Protein AF-N6V9U8-F1 (afdb_monomer_lite)

Foldseek 3Di:
DDPPDDPVVVVVVVVVVVVVVVVVLLVLLLLLLLLVVLPPPPPPDPVDPPDPDDPDDPDPDDDDPPPPRDHDDPVSNVSSCCSLPPCLPPVVPDPLLSVLSNLQSNCVNPCVVRPHSVVVCVVVVHDSVVSVVSD

Secondary structure (DSSP, 8-state):
------HHHHHHHHHHHHHHHHHHHHHHHHHHHHHHHH-TTTT-BTTB---SS-S-PPP--S-----------HHHHHHHHIIIIIIHHHH---HHHHHHHHHHHHHHH-HHHH--HHHHHHHTT--HHHHHTT-

Structure (mmCIF, N/CA/C/O backbone):
data_AF-N6V9U8-F1
#
_entry.id   AF-N6V9U8-F1
#
loop_
_atom_site.group_PDB
_atom_site.id
_atom_site.type_symbol
_atom_site.label_atom_id
_atom_site.label_alt_id
_atom_site.label_comp_id
_atom_site.label_asym_id
_atom_site.label_entity_id
_atom_site.label_seq_id
_atom_site.pdbx_PDB_ins_code
_atom_site.Cartn_x
_atom_site.Cartn_y
_atom_site.Cartn_z
_atom_site.occupancy
_atom_site.B_iso_or_equiv
_atom_site.auth_seq_id
_atom_site.auth_comp_id
_atom_site.auth_asym_id
_atom_site.auth_atom_id
_atom_site.pdbx_PDB_model_num
ATOM 1 N N . MET A 1 1 ? -24.163 40.161 2.085 1.00 41.22 1 MET A N 1
ATOM 2 C CA . MET A 1 1 ? -24.914 39.156 2.865 1.00 41.22 1 MET A CA 1
ATOM 3 C C . MET A 1 1 ? -23.952 38.018 3.165 1.00 41.22 1 MET A C 1
ATOM 5 O O . MET A 1 1 ? -23.533 37.351 2.231 1.00 41.22 1 MET A O 1
ATOM 9 N N . HIS A 1 2 ? -23.504 37.883 4.415 1.00 50.06 2 HIS A N 1
ATOM 10 C CA . HIS A 1 2 ? -22.645 36.771 4.833 1.00 50.06 2 HIS A CA 1
ATOM 11 C C . HIS A 1 2 ? -23.517 35.517 4.948 1.00 50.06 2 HIS A C 1
ATOM 13 O O . HIS A 1 2 ? -24.410 35.475 5.790 1.00 50.06 2 HIS A O 1
ATOM 19 N N . LEU A 1 3 ? -23.293 34.529 4.080 1.00 56.00 3 LEU A N 1
ATOM 20 C CA . LEU A 1 3 ? -23.881 33.201 4.229 1.00 56.00 3 LEU A CA 1
ATOM 21 C C . LEU A 1 3 ? -23.180 32.521 5.408 1.00 56.00 3 LEU A C 1
ATOM 23 O O . LEU A 1 3 ? -22.024 32.121 5.309 1.00 56.00 3 LEU A O 1
ATOM 27 N N . SER A 1 4 ? -23.858 32.462 6.549 1.00 60.47 4 SER A N 1
ATOM 28 C CA . SER A 1 4 ? -23.449 31.640 7.683 1.00 60.47 4 SER A CA 1
ATOM 29 C C . SER A 1 4 ? -23.687 30.175 7.318 1.00 60.47 4 SER A C 1
ATOM 31 O O . SER A 1 4 ? -24.826 29.712 7.363 1.00 60.47 4 SER A O 1
ATOM 33 N N . ILE A 1 5 ? -22.626 29.481 6.903 1.00 59.53 5 ILE A N 1
ATOM 34 C CA . ILE A 1 5 ? -22.640 28.037 6.643 1.00 59.53 5 ILE A CA 1
ATOM 35 C C . ILE A 1 5 ? -22.960 27.319 7.958 1.00 59.53 5 ILE A C 1
ATOM 37 O O . ILE A 1 5 ? -22.404 27.650 9.010 1.00 59.53 5 ILE A O 1
ATOM 41 N N . SER A 1 6 ? -23.891 26.366 7.912 1.00 66.62 6 SER A N 1
ATOM 42 C CA . SER A 1 6 ? -24.248 25.569 9.082 1.00 66.62 6 SER A CA 1
ATOM 43 C C . SER A 1 6 ? -23.056 24.694 9.492 1.00 66.62 6 SER A C 1
ATOM 45 O O . SER A 1 6 ? -22.492 24.018 8.632 1.00 66.62 6 SER A O 1
ATOM 47 N N . PRO A 1 7 ? -22.700 24.603 10.787 1.00 63.94 7 PRO A N 1
ATOM 48 C CA . PRO A 1 7 ? -21.637 23.709 11.258 1.00 63.94 7 PRO A CA 1
ATOM 49 C C . PRO A 1 7 ? -21.827 22.247 10.820 1.00 63.94 7 PRO A C 1
ATOM 51 O O . PRO A 1 7 ? -20.861 21.509 10.670 1.00 63.94 7 PRO A O 1
ATOM 54 N N . PHE A 1 8 ? -23.075 21.820 10.593 1.00 67.25 8 PHE A N 1
ATOM 55 C CA . PHE A 1 8 ? -23.386 20.483 10.083 1.00 67.25 8 PHE A CA 1
ATOM 56 C C . PHE A 1 8 ? -23.051 20.309 8.595 1.00 67.25 8 PHE A C 1
ATOM 58 O O . PHE A 1 8 ? -22.602 19.233 8.204 1.00 67.25 8 PHE A O 1
ATOM 65 N N . GLU A 1 9 ? -23.251 21.344 7.775 1.00 71.31 9 GLU A N 1
ATOM 66 C CA . GLU A 1 9 ? -22.867 21.322 6.358 1.00 71.31 9 GLU A CA 1
ATOM 67 C C . GLU A 1 9 ? -21.342 21.298 6.222 1.00 71.31 9 GLU A C 1
ATOM 69 O O . GLU A 1 9 ? -20.816 20.481 5.468 1.00 71.31 9 GLU A O 1
ATOM 74 N N . ASP A 1 10 ? -20.639 22.088 7.036 1.00 70.88 10 ASP A N 1
ATOM 75 C CA . ASP A 1 10 ? -19.172 22.134 7.078 1.00 70.88 10 ASP A CA 1
ATOM 76 C C . ASP A 1 10 ? -18.562 20.775 7.483 1.00 70.88 10 ASP A C 1
ATOM 78 O O . ASP A 1 10 ? -17.689 20.238 6.801 1.00 70.88 10 ASP A O 1
ATOM 82 N N . LEU A 1 11 ? -19.116 20.118 8.514 1.00 74.62 11 LEU A N 1
ATOM 83 C CA . LEU A 1 11 ? -18.715 18.756 8.903 1.00 74.62 11 LEU A CA 1
ATOM 84 C C . LEU A 1 11 ? -18.985 17.719 7.801 1.00 74.62 11 LEU A C 1
ATOM 86 O O . LEU A 1 11 ? -18.206 16.777 7.636 1.00 74.62 11 LEU A O 1
ATOM 90 N N . SER A 1 12 ? -20.084 17.869 7.056 1.00 85.00 12 SER A N 1
ATOM 91 C CA . SER A 1 12 ? -20.417 16.961 5.954 1.00 85.00 12 SER A CA 1
ATOM 92 C C . SER A 1 12 ? -19.460 17.120 4.771 1.00 85.00 12 SER A C 1
ATOM 94 O O . SER A 1 12 ? -19.027 16.120 4.196 1.00 85.00 12 SER A O 1
ATOM 96 N N . GLN A 1 13 ? -19.065 18.359 4.465 1.00 86.88 13 GLN A N 1
ATOM 97 C CA . GLN A 1 13 ? -18.102 18.670 3.419 1.00 86.88 13 GLN A CA 1
ATOM 98 C C . GLN A 1 13 ? -16.707 18.168 3.800 1.00 86.88 13 GLN A C 1
ATOM 100 O O . GLN A 1 13 ? -16.082 17.446 3.026 1.00 86.88 13 GLN A O 1
ATOM 105 N N . GLN A 1 14 ? -16.259 18.446 5.024 1.00 87.62 14 GLN A N 1
ATOM 106 C CA . GLN A 1 14 ? -14.974 17.961 5.518 1.00 87.62 14 GLN A CA 1
ATOM 107 C C . GLN A 1 14 ? -14.904 16.425 5.518 1.00 87.62 14 GLN A C 1
ATOM 109 O O . GLN A 1 14 ? -13.882 15.842 5.156 1.00 87.62 14 GLN A O 1
ATOM 114 N N . ALA A 1 15 ? -15.990 15.743 5.897 1.00 88.31 15 ALA A N 1
ATOM 115 C CA . ALA A 1 15 ? -16.050 14.284 5.851 1.00 88.31 15 ALA A CA 1
ATOM 116 C C . ALA A 1 15 ? -15.951 13.739 4.416 1.00 88.31 15 ALA A C 1
ATOM 118 O O . ALA A 1 15 ? -15.277 12.728 4.202 1.00 88.31 15 ALA A O 1
ATOM 119 N N . ALA A 1 16 ? -16.586 14.405 3.445 1.00 88.69 16 ALA A N 1
ATOM 120 C CA . ALA A 1 16 ? -16.481 14.051 2.032 1.00 88.69 16 ALA A CA 1
ATOM 121 C C . ALA A 1 16 ? -15.046 14.240 1.512 1.00 88.69 16 ALA A C 1
ATOM 123 O O . ALA A 1 16 ? -14.475 13.311 0.943 1.00 88.69 16 ALA A O 1
ATOM 124 N N . GLU A 1 17 ? -14.418 15.379 1.812 1.00 92.19 17 GLU A N 1
ATOM 125 C CA . GLU A 1 17 ? -13.028 15.664 1.434 1.00 92.19 17 GLU A CA 1
ATOM 126 C C . GLU A 1 17 ? -12.049 14.635 2.023 1.00 92.19 17 GLU A C 1
ATOM 128 O O . GLU A 1 17 ? -11.152 14.147 1.332 1.00 92.19 17 GLU A O 1
ATOM 133 N N . ILE A 1 18 ? -12.241 14.239 3.287 1.00 90.56 18 ILE A N 1
ATOM 134 C CA . ILE A 1 18 ? -11.427 13.197 3.929 1.00 90.56 18 ILE A CA 1
ATOM 135 C C . ILE A 1 18 ? -11.643 11.835 3.262 1.00 90.56 18 ILE A C 1
ATOM 137 O O . ILE A 1 18 ? -10.680 11.081 3.098 1.00 90.56 18 ILE A O 1
ATOM 141 N N . ALA A 1 19 ? -12.879 11.492 2.890 1.00 89.25 19 ALA A N 1
ATOM 142 C CA . ALA A 1 19 ? -13.177 10.230 2.220 1.00 89.25 19 ALA A CA 1
ATOM 143 C C . ALA A 1 19 ? -12.494 10.153 0.844 1.00 89.25 19 ALA A C 1
ATOM 145 O O . ALA A 1 19 ? -11.839 9.149 0.545 1.00 89.25 19 ALA A O 1
ATOM 146 N N . ASP A 1 20 ? -12.566 11.230 0.062 1.00 92.38 20 ASP A N 1
ATOM 147 C CA . ASP A 1 20 ? -11.915 11.329 -1.245 1.00 92.38 20 ASP A CA 1
ATOM 148 C C . ASP A 1 20 ? -10.389 11.274 -1.112 1.00 92.38 20 ASP A C 1
ATOM 150 O O . ASP A 1 20 ? -9.718 10.485 -1.789 1.00 92.38 20 ASP A O 1
ATOM 154 N N . LEU A 1 21 ? -9.825 12.032 -0.167 1.00 93.00 21 LEU A N 1
ATOM 155 C CA . LEU A 1 21 ? -8.389 12.011 0.101 1.00 93.00 21 LEU A CA 1
ATOM 156 C C . LEU A 1 21 ? -7.922 10.626 0.568 1.00 93.00 21 LEU A C 1
ATOM 158 O O . LEU A 1 21 ? -6.860 10.160 0.155 1.00 93.00 21 LEU A O 1
ATOM 162 N N . SER A 1 22 ? -8.716 9.935 1.391 1.00 91.12 22 SER A N 1
ATOM 163 C CA . SER A 1 22 ? -8.401 8.586 1.869 1.00 91.12 22 SER A CA 1
ATOM 164 C C . SER A 1 22 ? -8.245 7.596 0.714 1.00 91.12 22 SER A C 1
ATOM 166 O O . SER A 1 22 ? -7.316 6.784 0.727 1.00 91.12 22 SER A O 1
ATOM 168 N N . LEU A 1 23 ? -9.099 7.687 -0.312 1.00 92.44 23 LEU A N 1
ATOM 169 C CA . LEU A 1 23 ? -8.992 6.856 -1.514 1.00 92.44 23 LEU A CA 1
ATOM 170 C C . LEU A 1 23 ? -7.694 7.134 -2.277 1.00 92.44 23 LEU A C 1
ATOM 172 O O . LEU A 1 23 ? -6.985 6.191 -2.636 1.00 92.44 23 LEU A O 1
ATOM 176 N N . VAL A 1 24 ? -7.345 8.410 -2.465 1.00 94.69 24 VAL A N 1
ATOM 177 C CA . VAL A 1 24 ? -6.109 8.812 -3.155 1.00 94.69 24 VAL A CA 1
ATOM 178 C C . VAL A 1 24 ? -4.876 8.322 -2.398 1.00 94.69 24 VAL A C 1
ATOM 180 O O . VAL A 1 24 ? -4.001 7.688 -2.988 1.00 94.69 24 VAL A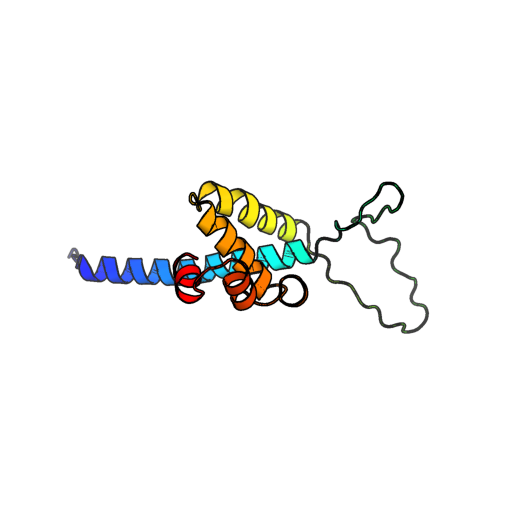 O 1
ATOM 183 N N . VAL A 1 25 ? -4.818 8.555 -1.086 1.00 94.62 25 VAL A N 1
ATOM 184 C CA . VAL A 1 25 ? -3.690 8.140 -0.238 1.00 94.62 25 VAL A CA 1
ATOM 185 C C . VAL A 1 25 ? -3.523 6.622 -0.268 1.00 94.62 25 VAL A C 1
ATOM 187 O O . VAL A 1 25 ? -2.420 6.126 -0.489 1.00 94.62 25 VAL A O 1
ATOM 190 N N . ARG A 1 26 ? -4.615 5.864 -0.123 1.00 94.75 26 ARG A N 1
ATOM 191 C CA . ARG A 1 26 ? -4.591 4.398 -0.232 1.00 94.75 26 ARG A CA 1
ATOM 192 C C . ARG A 1 26 ? -4.081 3.932 -1.596 1.00 94.75 26 ARG A C 1
ATOM 194 O O . ARG A 1 26 ? -3.265 3.014 -1.648 1.00 94.75 26 ARG A O 1
ATOM 201 N N . GLY A 1 27 ? -4.502 4.589 -2.678 1.00 96.31 27 GLY A N 1
ATOM 202 C CA . GLY A 1 27 ? -3.987 4.341 -4.025 1.00 96.31 27 GLY A CA 1
ATOM 203 C C . GLY A 1 27 ? -2.474 4.548 -4.124 1.00 96.31 27 GLY A C 1
ATOM 204 O O . GLY A 1 27 ? -1.777 3.694 -4.668 1.00 96.31 27 GLY A O 1
ATOM 205 N N . ARG A 1 28 ? -1.942 5.614 -3.512 1.00 96.56 28 ARG A N 1
ATOM 206 C CA . ARG A 1 28 ? -0.493 5.879 -3.473 1.00 96.56 28 ARG A CA 1
ATOM 207 C C . ARG A 1 28 ? 0.291 4.804 -2.731 1.00 96.56 28 ARG A C 1
ATOM 209 O O . ARG A 1 28 ? 1.365 4.428 -3.187 1.00 96.56 28 ARG A O 1
ATOM 216 N N . PHE A 1 29 ? -0.248 4.252 -1.645 1.00 97.06 29 PHE A N 1
ATOM 217 C CA . PHE A 1 29 ? 0.388 3.119 -0.965 1.00 97.06 29 PHE A CA 1
ATOM 218 C C . PHE A 1 29 ? 0.452 1.865 -1.842 1.00 97.06 29 PHE A C 1
ATOM 220 O O . PHE A 1 29 ? 1.451 1.147 -1.798 1.00 97.06 29 PHE A O 1
ATOM 227 N N . VAL A 1 30 ? -0.585 1.598 -2.641 1.00 96.81 30 VAL A N 1
ATOM 228 C CA . VAL A 1 30 ? -0.596 0.472 -3.589 1.00 96.81 30 VAL A CA 1
ATOM 229 C C . VAL A 1 30 ? 0.398 0.711 -4.731 1.00 96.81 30 VAL A C 1
ATOM 2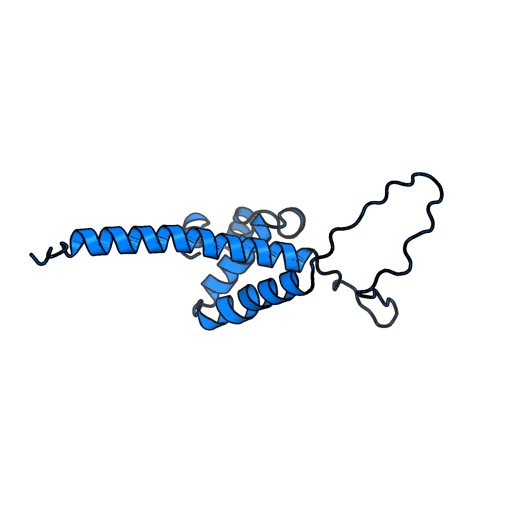31 O O . VAL A 1 30 ? 1.186 -0.181 -5.028 1.00 96.81 30 VAL A O 1
ATOM 234 N N . GLU A 1 31 ? 0.436 1.913 -5.315 1.00 96.06 31 GLU A N 1
ATOM 235 C CA . GLU A 1 31 ? 1.410 2.293 -6.356 1.00 96.06 31 GLU A CA 1
ATOM 236 C C . GLU A 1 31 ? 2.857 2.180 -5.850 1.00 96.06 31 GLU A C 1
ATOM 238 O O . GLU A 1 31 ? 3.730 1.638 -6.532 1.00 96.06 31 GLU A O 1
ATOM 243 N N . ALA A 1 32 ? 3.113 2.653 -4.629 1.00 95.75 32 ALA A N 1
ATOM 244 C CA . ALA A 1 32 ? 4.420 2.542 -4.003 1.00 95.75 32 ALA A CA 1
ATOM 245 C C . ALA A 1 32 ? 4.806 1.074 -3.777 1.00 95.75 32 ALA A C 1
ATOM 247 O O . ALA A 1 32 ? 5.923 0.670 -4.097 1.00 95.75 32 ALA A O 1
ATOM 248 N N . ALA A 1 33 ? 3.877 0.250 -3.283 1.00 94.81 33 ALA A N 1
ATOM 249 C CA . ALA A 1 33 ? 4.106 -1.180 -3.105 1.00 94.81 33 ALA A CA 1
ATOM 250 C C . ALA A 1 33 ? 4.412 -1.891 -4.435 1.00 94.81 33 ALA A C 1
ATOM 252 O O . ALA A 1 33 ? 5.354 -2.682 -4.490 1.00 94.81 33 ALA A O 1
ATOM 253 N N . ASP A 1 34 ? 3.671 -1.584 -5.503 1.00 93.19 34 ASP A N 1
ATOM 254 C CA . ASP A 1 34 ? 3.918 -2.123 -6.845 1.00 93.19 34 ASP A CA 1
ATOM 255 C C . ASP A 1 34 ? 5.306 -1.730 -7.367 1.00 93.19 34 ASP A C 1
ATOM 257 O O . ASP A 1 34 ? 6.087 -2.578 -7.808 1.00 93.19 34 ASP A O 1
ATOM 261 N N . THR A 1 35 ? 5.658 -0.452 -7.219 1.00 92.56 35 THR A N 1
ATOM 262 C CA . THR A 1 35 ? 6.968 0.078 -7.613 1.00 92.56 35 THR A CA 1
ATOM 263 C C . THR A 1 35 ? 8.099 -0.674 -6.914 1.00 92.56 35 THR A C 1
ATOM 265 O O . THR A 1 35 ? 9.044 -1.121 -7.567 1.00 92.56 35 THR A O 1
ATOM 268 N N . MET A 1 36 ? 7.988 -0.883 -5.598 1.00 89.44 36 MET A N 1
ATOM 269 C CA . MET A 1 36 ? 9.010 -1.589 -4.820 1.00 89.44 36 MET A CA 1
ATOM 270 C C . MET A 1 36 ? 9.134 -3.072 -5.185 1.00 89.44 36 MET A C 1
ATOM 272 O O . MET A 1 36 ? 10.220 -3.637 -5.070 1.00 89.44 36 MET A O 1
ATOM 276 N N . VAL A 1 37 ? 8.055 -3.720 -5.631 1.00 87.69 37 VAL A N 1
ATOM 277 C CA . VAL A 1 37 ? 8.096 -5.116 -6.103 1.00 87.69 37 VAL A CA 1
ATOM 278 C C . VAL A 1 37 ? 8.878 -5.239 -7.413 1.00 87.69 37 VAL A C 1
ATOM 280 O O . VAL A 1 37 ? 9.546 -6.252 -7.633 1.00 87.69 37 VAL A O 1
ATOM 283 N N . HIS A 1 38 ? 8.830 -4.207 -8.254 1.00 85.25 38 HIS A N 1
AT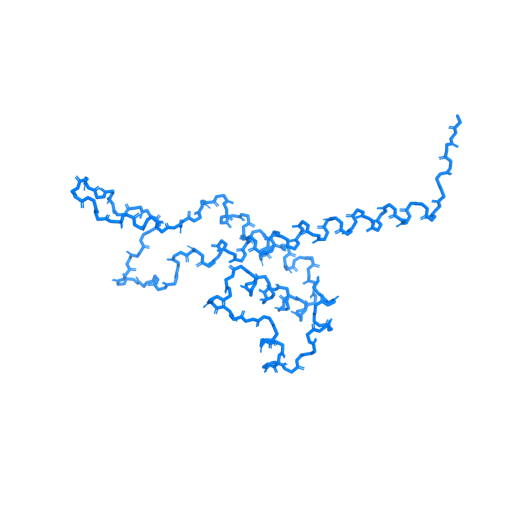OM 284 C CA . HIS A 1 38 ? 9.522 -4.154 -9.541 1.00 85.25 38 HIS A CA 1
ATOM 285 C C . HIS A 1 38 ? 10.959 -3.620 -9.462 1.00 85.25 38 HIS A C 1
ATOM 287 O O . HIS A 1 38 ? 11.684 -3.668 -10.459 1.00 85.25 38 HIS A O 1
ATOM 293 N N . LEU A 1 39 ? 11.407 -3.161 -8.290 1.00 80.19 39 LEU A N 1
ATOM 294 C CA . LEU A 1 39 ? 12.818 -2.872 -8.059 1.00 80.19 39 LEU A CA 1
ATOM 295 C C . LEU A 1 39 ? 13.641 -4.161 -8.128 1.00 80.19 39 LEU A C 1
ATOM 297 O O . LEU A 1 39 ? 13.491 -5.076 -7.316 1.00 80.19 39 LEU A O 1
ATOM 301 N N . ASP A 1 40 ? 14.577 -4.215 -9.074 1.00 64.56 40 ASP A N 1
ATOM 302 C CA . ASP A 1 40 ? 15.435 -5.379 -9.321 1.00 64.56 40 ASP A CA 1
ATOM 303 C C . ASP A 1 40 ? 16.603 -5.485 -8.316 1.00 64.56 40 ASP A C 1
ATOM 305 O O . ASP A 1 40 ? 17.733 -5.796 -8.678 1.00 64.56 40 ASP A O 1
ATOM 309 N N . VAL A 1 41 ? 16.343 -5.206 -7.033 1.00 61.50 41 VAL A N 1
ATOM 310 C CA . VAL A 1 41 ? 17.347 -5.227 -5.950 1.00 61.50 41 VAL A CA 1
ATOM 311 C C . VAL A 1 41 ? 17.451 -6.584 -5.248 1.00 61.50 41 VAL A C 1
ATOM 313 O O . VAL A 1 41 ? 18.413 -6.849 -4.524 1.00 61.50 41 VAL A O 1
ATOM 316 N N . ARG A 1 42 ? 16.487 -7.492 -5.460 1.00 49.59 42 ARG A N 1
ATOM 317 C CA . ARG A 1 42 ? 16.556 -8.851 -4.902 1.00 49.59 42 ARG A CA 1
ATOM 318 C C . ARG A 1 42 ? 17.684 -9.637 -5.573 1.00 49.59 42 ARG A C 1
ATOM 320 O O . ARG A 1 42 ? 17.564 -10.056 -6.722 1.00 49.59 42 ARG A O 1
ATOM 327 N N . GLY A 1 43 ? 18.754 -9.886 -4.819 1.00 47.62 43 GLY A N 1
ATOM 328 C CA . GLY A 1 43 ? 19.870 -10.725 -5.256 1.00 47.62 43 GLY A CA 1
ATOM 329 C C . GLY A 1 43 ? 21.027 -9.978 -5.916 1.00 47.62 43 GLY A C 1
ATOM 330 O O . GLY A 1 43 ? 21.840 -10.634 -6.563 1.00 47.62 43 GLY A O 1
ATOM 331 N N . VAL A 1 44 ? 21.134 -8.654 -5.734 1.00 52.12 44 VAL A N 1
ATOM 332 C CA . VAL A 1 44 ? 22.394 -7.939 -5.989 1.00 52.12 44 VAL A CA 1
ATOM 333 C C . VAL A 1 44 ? 23.423 -8.485 -5.003 1.00 52.12 44 VAL A C 1
ATOM 335 O O . VAL A 1 44 ? 23.365 -8.225 -3.802 1.00 52.12 44 VAL A O 1
ATOM 338 N N . ARG A 1 45 ? 24.321 -9.321 -5.510 1.00 50.41 45 ARG A N 1
ATOM 339 C CA . ARG A 1 45 ? 25.491 -9.805 -4.786 1.00 50.41 45 ARG A CA 1
ATOM 340 C C . ARG A 1 45 ? 26.732 -9.291 -5.517 1.00 50.41 45 ARG A C 1
ATOM 342 O O . ARG A 1 45 ? 26.636 -9.049 -6.719 1.00 50.41 45 ARG A O 1
ATOM 349 N N . PRO A 1 46 ? 27.888 -9.138 -4.853 1.00 56.12 46 PRO A N 1
ATOM 350 C CA . PRO A 1 46 ? 29.109 -8.691 -5.526 1.00 56.12 46 PRO A CA 1
ATOM 351 C C . PRO A 1 46 ? 29.478 -9.556 -6.746 1.00 56.12 46 PRO A C 1
ATOM 353 O O . PRO A 1 46 ? 30.015 -9.040 -7.717 1.00 56.12 46 PRO A O 1
ATOM 356 N N . ASP A 1 47 ? 29.130 -10.849 -6.721 1.00 58.88 47 ASP A N 1
ATOM 357 C CA . ASP A 1 47 ? 29.325 -11.824 -7.806 1.00 58.88 47 ASP A CA 1
ATOM 358 C C . ASP A 1 47 ? 28.246 -11.779 -8.906 1.00 58.88 47 ASP A C 1
ATOM 360 O O . ASP A 1 47 ? 28.413 -12.374 -9.968 1.00 58.88 47 ASP A O 1
ATOM 364 N N . ARG A 1 48 ? 27.134 -11.076 -8.669 1.00 52.25 48 ARG A N 1
ATOM 365 C CA . ARG A 1 48 ? 26.037 -10.866 -9.622 1.00 52.25 48 ARG A CA 1
ATOM 366 C C . ARG A 1 48 ? 25.717 -9.379 -9.688 1.00 52.25 48 ARG A C 1
ATOM 368 O O . ARG A 1 48 ? 24.723 -8.922 -9.117 1.00 52.25 48 ARG A O 1
ATOM 375 N N . MET A 1 49 ? 26.564 -8.624 -10.390 1.00 48.41 49 MET A N 1
ATOM 376 C CA . MET A 1 49 ? 26.262 -7.243 -10.767 1.00 48.41 49 MET A CA 1
ATOM 377 C C . MET A 1 49 ? 25.030 -7.236 -11.676 1.00 48.41 49 MET A C 1
ATOM 379 O O . MET A 1 49 ? 25.126 -7.361 -12.887 1.00 48.41 49 MET A O 1
ATOM 383 N N . ARG A 1 50 ? 23.844 -7.092 -11.084 1.00 53.00 50 ARG A N 1
ATOM 384 C CA . ARG A 1 50 ? 22.667 -6.618 -11.807 1.00 53.00 50 ARG A CA 1
ATOM 385 C C . ARG A 1 50 ? 22.737 -5.105 -11.801 1.00 53.00 50 ARG A C 1
ATOM 387 O O . ARG A 1 50 ? 22.528 -4.469 -10.770 1.00 53.00 50 ARG A O 1
ATOM 394 N N . THR A 1 51 ? 23.122 -4.540 -12.933 1.00 54.81 51 THR A N 1
ATOM 395 C CA . THR A 1 51 ? 23.198 -3.094 -13.088 1.00 54.81 51 THR A CA 1
ATOM 396 C C . THR A 1 51 ? 21.790 -2.508 -13.234 1.00 54.81 51 THR A C 1
ATOM 398 O O . THR A 1 51 ? 20.875 -3.116 -13.798 1.00 54.81 51 THR A O 1
ATOM 401 N N . LEU A 1 52 ? 21.604 -1.296 -12.703 1.00 53.03 52 LEU A N 1
ATOM 402 C CA . LEU A 1 52 ? 20.393 -0.498 -12.939 1.00 53.03 52 LEU A CA 1
ATOM 403 C C . LEU A 1 52 ? 20.283 -0.064 -14.414 1.00 53.03 52 LEU A C 1
ATOM 405 O O . LEU A 1 52 ? 19.199 0.282 -14.884 1.00 53.03 52 LEU A O 1
ATOM 409 N N . TRP A 1 53 ? 21.394 -0.132 -15.149 1.00 52.69 53 TRP A N 1
ATOM 410 C CA . TRP A 1 53 ? 21.508 0.211 -16.560 1.00 52.69 53 TRP A CA 1
ATOM 411 C C . TRP A 1 53 ? 21.183 -0.991 -17.462 1.00 52.69 53 TRP A C 1
ATOM 413 O O . TRP A 1 53 ? 21.291 -2.135 -17.022 1.00 52.69 53 TRP A O 1
ATOM 423 N N . PRO A 1 54 ? 20.720 -0.778 -18.704 1.00 50.88 54 PRO A N 1
ATOM 424 C CA . PRO A 1 54 ? 20.595 -1.861 -19.669 1.00 50.88 54 PRO A CA 1
ATOM 425 C C . PRO A 1 54 ? 21.994 -2.374 -20.025 1.00 50.88 54 PRO A C 1
ATOM 427 O O . PRO A 1 54 ? 22.833 -1.605 -20.492 1.00 50.88 54 PRO A O 1
ATOM 430 N N . GLU A 1 55 ? 22.243 -3.667 -19.843 1.00 54.03 55 GLU A N 1
ATOM 431 C CA . GLU A 1 55 ? 23.329 -4.335 -20.555 1.00 54.03 55 GLU A CA 1
ATOM 432 C C . GLU A 1 55 ? 22.880 -4.437 -22.008 1.00 54.03 55 GLU A C 1
ATOM 434 O O . GLU A 1 55 ? 22.106 -5.325 -22.321 1.00 54.03 55 GLU A O 1
ATOM 439 N N . VAL A 1 56 ? 23.278 -3.456 -22.825 1.00 50.19 56 VAL A N 1
ATOM 440 C CA . VAL A 1 56 ? 23.221 -3.442 -24.298 1.00 50.19 56 VAL A CA 1
ATOM 441 C C . VAL A 1 56 ? 21.871 -3.892 -24.886 1.00 50.19 56 VAL A C 1
ATOM 443 O O . VAL A 1 56 ? 21.525 -5.068 -24.876 1.00 50.19 56 VAL A O 1
ATOM 446 N N . LEU A 1 57 ? 21.109 -2.956 -25.470 1.00 49.56 57 LEU A N 1
ATOM 447 C CA . LEU A 1 57 ? 19.969 -3.311 -26.329 1.00 49.56 57 LEU A CA 1
ATOM 448 C C . LEU A 1 57 ? 20.424 -4.410 -27.309 1.00 49.56 57 LEU A C 1
ATOM 450 O O . LEU A 1 57 ? 21.378 -4.153 -28.045 1.00 49.56 57 LEU A O 1
ATOM 454 N N . PRO A 1 58 ? 19.818 -5.614 -27.306 1.00 46.44 58 PRO A N 1
ATOM 455 C CA . PRO A 1 58 ? 20.201 -6.638 -28.261 1.00 46.44 58 PRO A CA 1
ATOM 456 C C . PRO A 1 58 ? 19.999 -6.055 -29.656 1.00 46.44 58 PRO A C 1
ATOM 458 O O . PRO A 1 58 ? 18.932 -5.499 -29.939 1.00 46.44 58 PRO A O 1
ATOM 461 N N . GLU A 1 59 ? 21.018 -6.144 -30.511 1.00 47.22 59 GLU A N 1
ATOM 462 C CA . GLU A 1 59 ? 20.816 -5.904 -31.937 1.00 47.22 59 GLU A CA 1
ATOM 463 C C . GLU A 1 59 ? 19.638 -6.765 -32.421 1.00 47.22 59 GLU A C 1
ATOM 465 O O . GLU A 1 59 ? 19.436 -7.868 -31.898 1.00 47.22 59 GLU A O 1
ATOM 470 N N . PRO A 1 60 ? 18.822 -6.267 -33.367 1.00 46.53 60 PRO A N 1
ATOM 471 C CA . PRO A 1 60 ? 17.567 -6.896 -33.745 1.00 46.53 60 PRO A CA 1
ATOM 472 C C . PRO A 1 60 ? 17.856 -8.146 -34.579 1.00 46.53 60 PRO A C 1
ATOM 474 O O . PRO A 1 60 ? 17.761 -8.135 -35.801 1.00 46.53 60 PRO A O 1
ATOM 477 N N . MET A 1 61 ? 18.228 -9.230 -33.913 1.00 48.31 61 MET A N 1
ATOM 478 C CA . M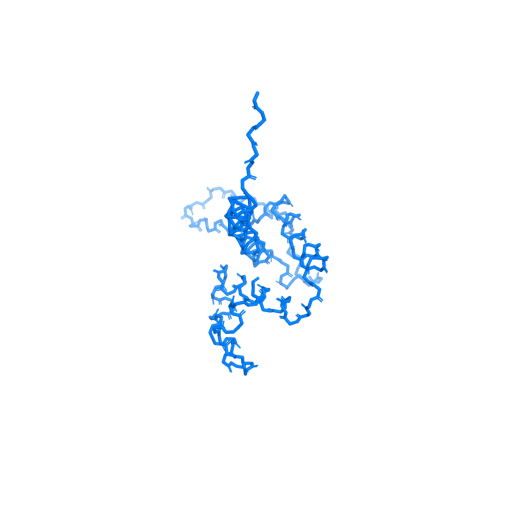ET A 1 61 ? 18.250 -10.558 -34.493 1.00 48.31 61 MET A CA 1
ATOM 479 C C . MET A 1 61 ? 16.986 -11.293 -34.067 1.00 48.31 61 MET A C 1
ATOM 481 O O . MET A 1 61 ? 16.781 -11.555 -32.885 1.00 48.31 61 MET A O 1
ATOM 485 N N . ASP A 1 62 ? 16.148 -11.552 -35.071 1.00 48.16 62 ASP A N 1
ATOM 486 C CA . ASP A 1 62 ? 15.004 -12.462 -35.095 1.00 48.16 62 ASP A CA 1
ATOM 487 C C . ASP A 1 62 ? 14.114 -12.463 -33.857 1.00 48.16 62 ASP A C 1
ATOM 489 O O . ASP A 1 62 ? 14.384 -13.205 -32.924 1.00 48.16 62 ASP A O 1
ATOM 493 N N . HIS A 1 63 ? 13.026 -11.676 -33.911 1.00 50.19 63 HIS A N 1
ATOM 494 C CA . HIS A 1 63 ? 11.698 -11.860 -33.284 1.00 50.19 63 HIS A CA 1
ATOM 495 C C . HIS A 1 63 ? 11.565 -12.754 -32.027 1.00 50.19 63 HIS A C 1
ATOM 497 O O . HIS A 1 63 ? 10.531 -13.386 -31.813 1.00 50.19 63 HIS A O 1
ATOM 503 N N . ALA A 1 64 ? 12.567 -12.796 -31.158 1.00 47.38 64 ALA A N 1
ATOM 504 C CA . ALA A 1 64 ? 12.511 -13.466 -29.882 1.00 47.38 64 ALA A CA 1
ATOM 505 C C . ALA A 1 64 ? 11.772 -12.508 -28.964 1.00 47.38 64 ALA A C 1
ATOM 507 O O . ALA A 1 64 ? 12.306 -11.445 -28.655 1.00 47.38 64 ALA A O 1
ATOM 508 N N . ASP A 1 65 ? 10.533 -12.863 -28.611 1.00 45.84 65 ASP A N 1
ATOM 509 C CA . ASP A 1 65 ? 9.658 -12.175 -27.660 1.00 45.84 65 ASP A CA 1
ATOM 510 C C . ASP A 1 65 ? 10.455 -11.331 -26.661 1.00 45.84 65 ASP A C 1
ATOM 512 O O . ASP A 1 65 ? 10.913 -11.823 -25.621 1.00 45.84 65 ASP A O 1
ATOM 516 N N . ILE A 1 66 ? 10.636 -10.046 -26.983 1.00 51.78 66 ILE A N 1
ATOM 517 C CA . ILE A 1 66 ? 11.313 -9.105 -26.103 1.00 51.78 66 ILE A CA 1
ATOM 518 C C . ILE A 1 66 ? 10.334 -8.882 -24.958 1.00 51.78 66 ILE A C 1
ATOM 520 O O . ILE A 1 66 ? 9.491 -7.986 -24.983 1.00 51.78 66 ILE A O 1
ATOM 524 N N . ARG A 1 67 ? 10.411 -9.740 -23.940 1.00 53.09 67 ARG A N 1
ATOM 525 C CA . ARG A 1 67 ? 9.737 -9.541 -22.663 1.00 53.09 67 ARG A CA 1
ATOM 526 C C . ARG A 1 67 ? 10.432 -8.372 -21.982 1.00 53.09 67 ARG A C 1
ATOM 528 O O . ARG A 1 67 ? 11.291 -8.569 -21.124 1.00 53.09 67 ARG A O 1
ATOM 535 N N . VAL A 1 68 ? 10.085 -7.153 -22.397 1.00 57.69 68 VAL A N 1
ATOM 536 C CA . VAL A 1 68 ? 10.503 -5.921 -21.730 1.00 57.69 68 VAL A CA 1
ATOM 537 C C . VAL A 1 68 ? 9.963 -6.005 -20.308 1.00 57.69 68 VAL A C 1
ATOM 539 O O . VAL A 1 68 ? 8.782 -5.783 -20.048 1.00 57.69 68 VAL A O 1
ATOM 542 N N . ARG A 1 69 ? 10.822 -6.416 -19.373 1.00 63.91 69 ARG A N 1
ATOM 543 C CA . ARG A 1 69 ? 10.490 -6.415 -17.953 1.00 63.91 69 ARG A CA 1
ATOM 544 C C . ARG A 1 69 ? 10.268 -4.959 -17.558 1.00 63.91 69 ARG A C 1
ATOM 546 O O . ARG A 1 69 ? 11.175 -4.145 -17.719 1.00 63.91 69 ARG A O 1
ATOM 553 N N . TYR A 1 70 ? 9.080 -4.646 -17.044 1.00 71.56 70 TYR A N 1
ATOM 554 C CA . TYR A 1 70 ? 8.787 -3.324 -16.499 1.00 71.56 70 TYR A CA 1
ATOM 555 C C . TYR A 1 70 ? 9.860 -2.937 -15.470 1.00 71.56 70 TYR A C 1
ATOM 557 O O . TYR A 1 70 ? 10.150 -3.703 -14.548 1.00 71.56 70 TYR A O 1
ATOM 565 N N . ARG A 1 71 ? 10.474 -1.764 -15.665 1.00 76.81 71 ARG A N 1
ATOM 566 C CA . ARG A 1 71 ? 11.412 -1.143 -14.726 1.00 76.81 71 ARG A CA 1
ATOM 567 C C . ARG A 1 71 ? 10.854 0.224 -14.324 1.00 76.81 71 ARG A C 1
ATOM 569 O O . ARG A 1 71 ? 10.609 1.042 -15.214 1.00 76.81 71 ARG A O 1
ATOM 576 N N . PRO A 1 72 ? 10.655 0.490 -13.023 1.00 84.06 72 PRO A N 1
ATOM 577 C CA . PRO A 1 72 ? 10.163 1.783 -12.577 1.00 84.06 72 PRO A CA 1
ATOM 578 C C . PRO A 1 72 ? 11.201 2.879 -12.847 1.00 84.06 72 PRO A C 1
ATOM 580 O O . PRO A 1 72 ? 12.407 2.662 -12.727 1.00 84.06 72 PRO A O 1
ATOM 583 N N . SER A 1 73 ? 10.728 4.071 -13.208 1.00 86.19 73 SER A N 1
ATOM 584 C CA . SER A 1 73 ? 11.594 5.239 -13.391 1.00 86.19 73 SER A CA 1
ATOM 585 C C . SER A 1 73 ? 12.125 5.749 -12.049 1.00 86.19 73 SER A C 1
ATOM 587 O O . SER A 1 73 ? 11.491 5.555 -11.013 1.00 86.19 73 SER A O 1
ATOM 589 N N . ALA A 1 74 ? 13.245 6.481 -12.057 1.00 85.56 74 ALA A N 1
ATOM 590 C CA . ALA A 1 74 ? 13.788 7.110 -10.845 1.00 85.56 74 ALA A CA 1
ATOM 591 C C . ALA A 1 74 ? 12.747 7.982 -10.114 1.00 85.56 74 ALA A C 1
ATOM 593 O O . ALA A 1 74 ? 12.676 7.975 -8.889 1.00 85.56 74 ALA A O 1
ATOM 594 N N . ALA A 1 75 ? 11.879 8.667 -10.866 1.00 89.31 75 ALA A N 1
ATOM 595 C CA . ALA A 1 75 ? 10.779 9.444 -10.305 1.00 89.31 75 ALA A CA 1
ATOM 596 C C . ALA A 1 75 ? 9.718 8.567 -9.616 1.00 89.31 75 ALA A C 1
ATOM 598 O O . ALA A 1 75 ? 9.187 8.960 -8.581 1.00 89.31 75 ALA A O 1
ATOM 599 N N . ALA A 1 76 ? 9.394 7.393 -10.167 1.00 89.69 76 ALA A N 1
ATOM 600 C CA . ALA A 1 76 ? 8.481 6.451 -9.518 1.00 89.69 76 ALA A CA 1
ATOM 601 C C . ALA A 1 76 ? 9.090 5.887 -8.227 1.00 89.69 76 ALA A C 1
ATOM 603 O O . ALA A 1 76 ? 8.410 5.836 -7.207 1.00 89.69 76 ALA A O 1
ATOM 604 N N . ILE A 1 77 ? 10.382 5.543 -8.258 1.00 89.94 77 ILE A N 1
ATOM 605 C CA . ILE A 1 77 ? 11.123 5.050 -7.090 1.00 89.94 77 ILE A CA 1
ATOM 606 C C . ILE A 1 77 ? 11.132 6.106 -5.983 1.00 89.94 77 ILE A C 1
ATOM 608 O O . ILE A 1 77 ? 10.732 5.808 -4.865 1.00 89.94 77 ILE A O 1
ATOM 612 N N . SER A 1 78 ? 11.493 7.349 -6.307 1.00 91.56 78 SER A N 1
ATOM 613 C CA . SER A 1 78 ? 11.516 8.450 -5.339 1.00 91.56 78 SER A CA 1
ATOM 614 C C . SER A 1 78 ? 10.149 8.683 -4.684 1.00 91.56 78 SER A C 1
ATOM 616 O O . SER A 1 78 ? 10.079 8.806 -3.465 1.00 91.56 78 SER A O 1
ATOM 618 N N . ARG A 1 79 ? 9.050 8.655 -5.454 1.00 94.06 79 ARG A N 1
ATOM 619 C CA . ARG A 1 79 ? 7.691 8.751 -4.887 1.00 94.06 79 ARG A CA 1
ATOM 620 C C . ARG A 1 79 ? 7.330 7.551 -4.013 1.00 94.06 79 ARG A C 1
ATOM 622 O O . ARG A 1 79 ? 6.669 7.710 -2.992 1.00 94.06 79 ARG A O 1
ATOM 629 N N . ALA A 1 80 ? 7.731 6.346 -4.412 1.00 94.50 80 ALA A N 1
ATOM 630 C CA . ALA A 1 80 ? 7.479 5.147 -3.623 1.00 94.50 80 ALA A CA 1
ATOM 631 C C . ALA A 1 80 ? 8.229 5.188 -2.283 1.00 94.50 80 ALA A C 1
ATOM 633 O O . ALA A 1 80 ? 7.665 4.814 -1.253 1.00 94.50 80 ALA A O 1
ATOM 634 N N . GLU A 1 81 ? 9.470 5.677 -2.287 1.00 92.81 81 GLU A N 1
ATOM 635 C CA . GLU A 1 81 ? 10.256 5.898 -1.074 1.00 92.81 81 GLU A CA 1
ATOM 636 C C . GLU A 1 81 ? 9.621 6.956 -0.173 1.00 92.81 81 GLU A C 1
ATOM 638 O O . GLU A 1 81 ? 9.447 6.685 1.012 1.00 92.81 81 GLU A O 1
ATOM 643 N N . GLU A 1 82 ? 9.182 8.091 -0.721 1.00 95.50 82 GLU A N 1
ATOM 644 C CA . GLU A 1 82 ? 8.470 9.128 0.039 1.00 95.50 82 GLU A CA 1
ATOM 645 C C . GLU A 1 82 ? 7.233 8.548 0.752 1.00 95.50 82 GLU A C 1
ATOM 647 O O . GLU A 1 82 ? 7.051 8.702 1.960 1.00 95.50 82 GLU A O 1
ATOM 652 N N . VAL A 1 83 ? 6.396 7.789 0.042 1.00 96.25 83 VAL A N 1
ATOM 653 C CA . VAL A 1 83 ? 5.178 7.206 0.628 1.00 96.25 83 VAL A CA 1
ATOM 654 C C . VAL A 1 83 ? 5.508 6.171 1.715 1.00 96.25 83 VAL A C 1
ATOM 656 O O . VAL A 1 83 ? 4.897 6.161 2.788 1.00 96.25 83 VAL A O 1
ATOM 659 N N . LEU A 1 84 ? 6.464 5.274 1.461 1.00 91.69 84 LEU A N 1
ATOM 660 C CA . LEU A 1 84 ? 6.742 4.144 2.356 1.00 91.69 84 LEU A CA 1
ATOM 661 C C . LEU A 1 84 ? 7.692 4.482 3.509 1.00 91.69 84 LEU A C 1
ATOM 663 O O . LEU A 1 84 ? 7.627 3.820 4.546 1.00 91.69 84 LEU A O 1
ATOM 667 N N . GLN A 1 85 ? 8.568 5.473 3.350 1.00 88.81 85 GLN A N 1
ATOM 668 C CA . GLN A 1 85 ? 9.503 5.904 4.390 1.00 88.81 85 GLN A CA 1
ATOM 669 C C . GLN A 1 85 ? 9.018 7.160 5.097 1.00 88.81 85 GLN A C 1
ATOM 671 O O . GLN A 1 85 ? 9.013 7.166 6.326 1.00 88.81 85 GLN A O 1
ATOM 676 N N . ASP A 1 86 ? 8.550 8.175 4.375 1.00 92.75 86 ASP A N 1
ATOM 677 C CA . ASP A 1 86 ? 8.166 9.438 5.003 1.00 92.75 86 ASP A CA 1
ATOM 678 C C . ASP A 1 86 ? 6.722 9.374 5.481 1.00 92.75 86 ASP A C 1
ATOM 680 O O . ASP A 1 86 ? 6.471 9.415 6.688 1.00 92.75 86 ASP A O 1
ATOM 684 N N . TRP A 1 87 ? 5.754 9.177 4.581 1.00 94.69 87 TRP A N 1
ATOM 685 C CA . TRP A 1 87 ? 4.342 9.253 4.967 1.00 94.69 87 TRP A CA 1
ATOM 686 C C . TRP A 1 87 ? 3.981 8.180 5.995 1.00 94.69 87 TRP A C 1
ATOM 688 O O . TRP A 1 87 ? 3.344 8.468 7.013 1.00 94.69 87 TRP A O 1
ATOM 698 N N . LEU A 1 88 ? 4.427 6.942 5.761 1.00 92.81 88 LEU A N 1
ATOM 699 C CA . LEU A 1 88 ? 4.172 5.824 6.663 1.00 92.81 88 LEU A CA 1
ATOM 700 C C . LEU A 1 88 ? 4.761 6.057 8.062 1.00 92.81 88 LEU A C 1
ATOM 702 O O . LEU A 1 88 ? 4.121 5.708 9.050 1.00 92.81 88 LEU A O 1
ATOM 706 N N . ARG A 1 89 ? 5.965 6.630 8.182 1.00 91.00 89 ARG A N 1
ATOM 707 C CA . ARG A 1 89 ? 6.604 6.834 9.495 1.00 91.00 89 ARG A CA 1
ATOM 708 C C . ARG A 1 89 ? 6.105 8.090 10.198 1.00 91.00 89 ARG A C 1
ATOM 710 O O . ARG A 1 89 ? 5.902 8.056 11.410 1.00 91.00 89 ARG A O 1
ATOM 717 N N . ILE A 1 90 ? 5.898 9.174 9.455 1.00 93.75 90 ILE A N 1
ATOM 718 C CA . ILE A 1 90 ? 5.535 10.486 10.001 1.00 93.75 90 ILE A CA 1
ATOM 719 C C . ILE A 1 90 ? 4.049 10.526 10.371 1.00 93.75 90 ILE A C 1
ATOM 721 O O . ILE A 1 90 ? 3.692 10.988 11.459 1.00 93.75 90 ILE A O 1
ATOM 725 N N . HIS A 1 91 ? 3.172 10.022 9.497 1.00 93.06 91 HIS A N 1
ATOM 726 C CA . HIS A 1 91 ? 1.723 10.157 9.671 1.00 93.06 91 HIS A CA 1
ATOM 727 C C . HIS A 1 91 ? 1.070 8.941 10.340 1.00 93.06 91 HIS A C 1
ATOM 729 O O . HIS A 1 91 ? 0.048 9.095 11.012 1.00 93.06 91 HIS A O 1
ATOM 735 N N . VAL A 1 92 ? 1.659 7.743 10.241 1.00 92.38 92 VAL A N 1
ATOM 736 C CA . VAL A 1 92 ? 1.121 6.529 10.882 1.00 92.38 92 VAL A CA 1
ATOM 737 C C . VAL A 1 92 ? 1.941 6.185 12.125 1.00 92.38 92 VAL A C 1
ATOM 739 O O . VAL A 1 92 ? 2.901 5.418 12.090 1.00 92.38 92 VAL A O 1
ATOM 742 N N . ARG A 1 93 ? 1.551 6.769 13.263 1.00 91.12 93 ARG A N 1
ATOM 743 C CA . ARG A 1 93 ? 2.274 6.623 14.543 1.00 91.12 93 ARG A CA 1
ATOM 744 C C . ARG A 1 93 ? 2.198 5.217 15.136 1.00 91.12 93 ARG A C 1
ATOM 746 O O . ARG A 1 93 ? 3.176 4.749 15.714 1.00 91.12 93 ARG A O 1
ATOM 753 N N . ASP A 1 94 ? 1.055 4.560 14.979 1.00 94.12 94 ASP A N 1
ATOM 754 C CA . ASP A 1 94 ? 0.816 3.221 15.511 1.00 94.12 94 ASP A CA 1
ATOM 755 C C . ASP A 1 94 ? 1.516 2.157 14.657 1.00 94.12 94 ASP A C 1
ATOM 757 O O . ASP A 1 94 ? 1.309 2.074 13.444 1.00 94.12 94 ASP A O 1
ATOM 761 N N . GLU A 1 95 ? 2.361 1.349 15.295 1.00 93.12 95 GLU A N 1
ATOM 762 C CA . GLU A 1 95 ? 3.152 0.323 14.615 1.00 93.12 95 GLU A CA 1
ATOM 763 C C . GLU A 1 95 ? 2.275 -0.740 13.962 1.00 93.12 95 GLU A C 1
ATOM 765 O O . GLU A 1 95 ? 2.512 -1.136 12.821 1.00 93.12 95 GLU A O 1
ATOM 770 N N . GLU A 1 96 ? 1.215 -1.144 14.652 1.00 93.94 96 GLU A N 1
ATOM 771 C CA . GLU A 1 96 ? 0.290 -2.144 14.149 1.00 93.94 96 GLU A CA 1
ATOM 772 C C . GLU A 1 96 ? -0.425 -1.642 12.886 1.00 93.94 96 GLU A C 1
ATOM 774 O O . GLU A 1 96 ? -0.490 -2.351 11.881 1.00 93.94 96 GLU A O 1
ATOM 779 N N . ARG A 1 97 ? -0.872 -0.382 12.862 1.00 94.81 97 ARG A N 1
ATOM 780 C CA . ARG A 1 97 ? -1.415 0.254 11.652 1.00 94.81 97 ARG A CA 1
ATOM 781 C C . ARG A 1 97 ? -0.397 0.315 10.518 1.00 94.81 97 ARG A C 1
ATOM 783 O O . ARG A 1 97 ? -0.781 0.059 9.377 1.00 94.81 97 ARG A O 1
ATOM 790 N N . ARG A 1 98 ? 0.886 0.584 10.799 1.00 94.94 98 ARG A N 1
ATOM 791 C CA . ARG A 1 98 ? 1.942 0.540 9.768 1.00 94.94 98 ARG A CA 1
ATOM 792 C C . ARG A 1 98 ? 2.074 -0.851 9.157 1.00 94.94 98 ARG A C 1
ATOM 794 O O . ARG A 1 98 ? 2.153 -0.964 7.933 1.00 94.94 98 ARG A O 1
ATOM 801 N N . ILE A 1 99 ? 2.058 -1.900 9.982 1.00 94.94 99 ILE A N 1
ATOM 802 C CA . ILE A 1 99 ? 2.113 -3.297 9.525 1.00 94.94 99 ILE A CA 1
ATOM 803 C C . ILE A 1 99 ? 0.898 -3.618 8.650 1.00 94.94 99 ILE A C 1
ATOM 805 O O . ILE A 1 99 ? 1.053 -4.158 7.553 1.00 94.94 99 ILE A O 1
ATOM 809 N N . LEU A 1 100 ? -0.305 -3.265 9.111 1.00 96.38 100 LEU A N 1
ATOM 810 C CA . LEU A 1 100 ? -1.546 -3.528 8.386 1.00 96.38 100 LEU A CA 1
ATOM 811 C C . LEU A 1 100 ? -1.580 -2.814 7.034 1.00 96.38 100 LEU A C 1
ATOM 813 O O . LEU A 1 100 ? -1.838 -3.468 6.026 1.00 96.38 100 LEU A O 1
ATOM 817 N N . LEU A 1 101 ? -1.276 -1.514 7.003 1.00 95.75 101 LEU A N 1
ATOM 818 C CA . LEU A 1 101 ? -1.276 -0.707 5.783 1.00 95.75 101 LEU A CA 1
ATOM 819 C C . LEU A 1 101 ? -0.235 -1.207 4.776 1.00 95.75 101 LEU A C 1
ATOM 821 O O . LEU A 1 101 ? -0.568 -1.418 3.612 1.00 95.75 101 LEU A O 1
ATOM 825 N N . SER A 1 102 ? 0.990 -1.482 5.238 1.00 94.31 102 SER A 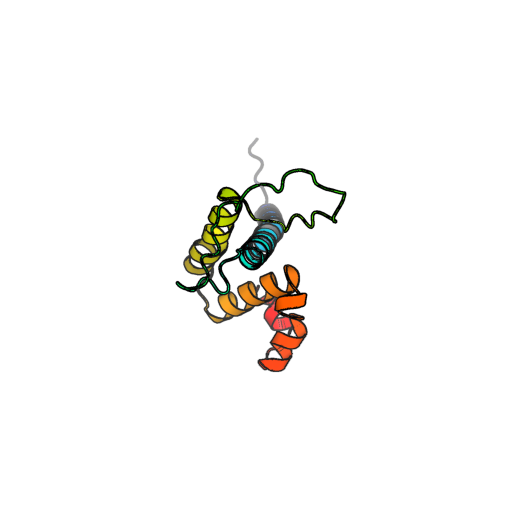N 1
ATOM 826 C CA . SER A 1 102 ? 2.062 -2.014 4.385 1.00 94.31 102 SER A CA 1
ATOM 827 C C . SER A 1 102 ? 1.714 -3.387 3.824 1.00 94.31 102 SER A C 1
ATOM 829 O O . SER A 1 102 ? 2.009 -3.700 2.673 1.00 94.31 102 SER A O 1
ATOM 831 N N . ARG A 1 103 ? 1.092 -4.254 4.631 1.00 96.06 103 ARG A N 1
ATOM 832 C CA . ARG A 1 103 ? 0.736 -5.589 4.155 1.00 96.06 103 ARG A CA 1
ATOM 833 C C . ARG A 1 103 ? -0.449 -5.552 3.204 1.00 96.06 103 ARG A C 1
ATOM 835 O O . ARG A 1 103 ? -0.442 -6.268 2.208 1.00 96.06 103 ARG A O 1
ATOM 842 N N . TRP A 1 104 ? -1.446 -4.730 3.509 1.00 97.19 104 TRP A N 1
ATOM 843 C CA . TRP A 1 104 ? -2.608 -4.520 2.658 1.00 97.19 104 TRP A CA 1
ATOM 844 C C . TRP A 1 104 ? -2.208 -3.990 1.281 1.00 97.19 104 TRP A C 1
ATOM 846 O O . TRP A 1 104 ? -2.641 -4.557 0.279 1.00 97.19 104 TRP A O 1
ATOM 856 N N . 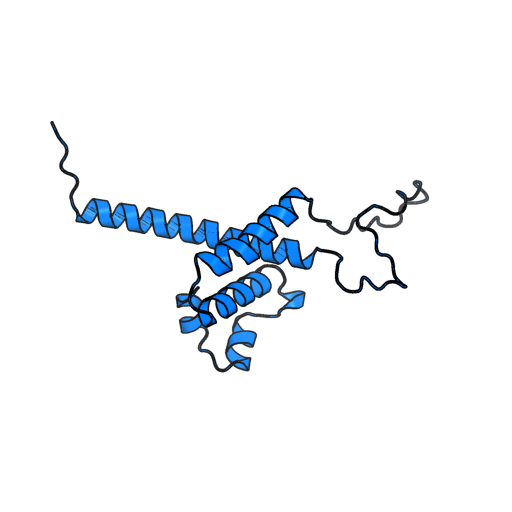SER A 1 105 ? -1.323 -2.990 1.223 1.00 96.88 105 SER A N 1
ATOM 857 C CA . SER A 1 105 ? -0.884 -2.406 -0.046 1.00 96.88 105 SER A CA 1
ATOM 858 C C . SER A 1 105 ? -0.167 -3.422 -0.935 1.00 96.88 105 SER A C 1
ATOM 860 O O . SER A 1 105 ? -0.508 -3.549 -2.108 1.00 96.88 105 SER A O 1
ATOM 862 N N . VAL A 1 106 ? 0.746 -4.227 -0.378 1.00 95.31 106 VAL A N 1
ATOM 863 C CA . VAL A 1 106 ? 1.454 -5.272 -1.142 1.00 95.31 106 VAL A CA 1
ATOM 864 C C . VAL A 1 106 ? 0.515 -6.409 -1.558 1.00 95.31 106 VAL A C 1
ATOM 866 O O . VAL A 1 106 ? 0.659 -6.942 -2.654 1.00 95.31 106 VAL A O 1
ATOM 869 N N . CYS A 1 107 ? -0.463 -6.786 -0.728 1.00 96.38 107 CYS A N 1
ATOM 870 C CA . CYS A 1 107 ? -1.463 -7.792 -1.104 1.00 96.38 107 CYS A CA 1
ATOM 871 C C . CYS A 1 107 ? -2.329 -7.354 -2.296 1.00 96.38 107 CYS A C 1
ATOM 873 O O . CYS A 1 107 ? -2.772 -8.213 -3.054 1.00 96.38 107 CYS A O 1
ATOM 875 N N . LEU A 1 108 ? -2.569 -6.049 -2.463 1.00 96.00 108 LEU A N 1
ATOM 876 C CA . LEU A 1 108 ? -3.281 -5.509 -3.622 1.00 96.00 108 LEU A CA 1
ATOM 877 C C . LEU A 1 108 ? -2.374 -5.332 -4.840 1.00 96.00 108 LEU A C 1
ATOM 879 O O . LEU A 1 108 ? -2.768 -5.708 -5.938 1.00 96.00 108 LEU A O 1
ATOM 883 N N . ALA A 1 109 ? -1.171 -4.793 -4.644 1.00 95.19 109 ALA A N 1
ATOM 884 C CA . ALA A 1 109 ? -0.220 -4.541 -5.723 1.00 95.19 109 ALA A CA 1
ATOM 885 C C . ALA A 1 109 ? 0.321 -5.839 -6.340 1.00 95.19 109 ALA A C 1
ATOM 887 O O . ALA A 1 109 ? 0.366 -6.005 -7.553 1.00 95.19 109 ALA A O 1
ATOM 888 N N . ALA A 1 110 ? 0.717 -6.787 -5.490 1.00 92.19 110 ALA A N 1
ATOM 889 C CA . ALA A 1 110 ? 1.422 -7.993 -5.896 1.00 92.19 110 ALA A CA 1
ATOM 890 C C . ALA A 1 110 ? 0.905 -9.225 -5.132 1.00 92.19 110 ALA A C 1
ATOM 892 O O . ALA A 1 110 ? 1.627 -9.815 -4.314 1.00 92.19 110 ALA A O 1
ATOM 893 N N . PRO A 1 111 ? -0.335 -9.675 -5.405 1.00 93.56 111 PRO A N 1
ATOM 894 C CA . PRO A 1 111 ? -0.908 -10.856 -4.758 1.00 93.56 111 PRO A CA 1
ATOM 895 C C . PRO A 1 111 ? -0.085 -12.127 -5.016 1.00 93.56 111 PRO A C 1
ATOM 897 O O . PRO A 1 111 ? -0.031 -13.005 -4.160 1.00 93.56 111 PRO A O 1
ATOM 900 N N . TYR A 1 112 ? 0.632 -12.210 -6.140 1.00 88.44 112 TYR A N 1
ATOM 901 C CA . TYR A 1 112 ? 1.554 -13.313 -6.440 1.00 88.44 112 TYR A CA 1
ATOM 902 C C . TYR A 1 112 ? 2.807 -13.331 -5.541 1.00 88.44 112 TYR A C 1
ATOM 904 O O . TYR A 1 112 ? 3.469 -14.360 -5.440 1.00 88.44 112 TYR A O 1
ATOM 912 N N . VAL A 1 113 ? 3.135 -12.218 -4.871 1.00 88.25 113 VAL A N 1
ATOM 913 C CA . VAL A 1 113 ? 4.250 -12.118 -3.910 1.00 88.25 113 VAL A CA 1
ATOM 914 C C . VAL A 1 113 ? 3.758 -12.272 -2.473 1.00 88.25 113 VAL A C 1
ATOM 916 O O . VAL A 1 113 ? 4.377 -12.977 -1.675 1.00 88.25 113 VAL A O 1
ATOM 919 N N . ALA A 1 114 ? 2.671 -11.587 -2.110 1.00 90.75 114 ALA A N 1
ATOM 920 C CA . ALA A 1 114 ? 2.204 -11.508 -0.725 1.00 90.75 114 ALA A CA 1
ATOM 921 C C . ALA A 1 114 ? 1.009 -12.418 -0.393 1.00 90.75 114 ALA A C 1
ATOM 923 O O . ALA A 1 114 ? 0.695 -12.592 0.790 1.00 90.75 114 ALA A O 1
ATOM 924 N N . GLY A 1 115 ? 0.353 -13.016 -1.384 1.00 93.88 115 GLY A N 1
ATOM 925 C CA . GLY A 1 115 ? -0.926 -13.699 -1.194 1.00 93.88 115 GLY A CA 1
ATOM 926 C C . GLY A 1 115 ? -2.039 -12.724 -0.801 1.00 93.88 115 GLY A C 1
ATOM 927 O O . GLY A 1 115 ? -1.918 -11.509 -0.978 1.00 93.88 115 GLY A O 1
ATOM 928 N N . SER A 1 116 ? -3.127 -13.246 -0.233 1.00 96.06 116 SER A N 1
ATOM 929 C CA . SER A 1 116 ? -4.267 -12.414 0.153 1.00 96.06 116 SER A CA 1
ATOM 930 C C . SER A 1 116 ? -4.091 -11.765 1.532 1.00 96.06 116 SER A C 1
ATOM 932 O O . SER A 1 116 ? -3.494 -12.330 2.456 1.00 96.06 116 SER A O 1
ATOM 934 N N . PHE A 1 117 ? -4.681 -10.578 1.706 1.00 96.62 117 PHE A N 1
ATOM 935 C CA . PHE A 1 117 ? -4.719 -9.912 3.012 1.00 96.62 117 PHE A CA 1
ATOM 936 C C . PHE A 1 117 ? -5.514 -10.730 4.041 1.00 96.62 117 PHE A C 1
ATOM 938 O O . PHE A 1 117 ? -5.161 -10.772 5.217 1.00 96.62 117 PHE A O 1
ATOM 945 N N . ARG A 1 118 ? -6.542 -11.460 3.586 1.00 96.56 118 ARG A N 1
ATOM 946 C CA . ARG A 1 118 ? -7.311 -12.395 4.417 1.00 96.56 118 ARG A CA 1
ATOM 947 C C . ARG A 1 118 ? -6.408 -13.468 5.025 1.00 96.56 118 ARG A C 1
ATOM 949 O O . ARG A 1 118 ? -6.479 -13.683 6.232 1.00 96.56 118 ARG A O 1
ATOM 956 N N . ASP A 1 119 ? -5.556 -14.097 4.219 1.00 96.50 119 ASP A N 1
ATOM 957 C CA . ASP A 1 119 ? -4.665 -15.167 4.687 1.00 96.50 119 ASP A CA 1
ATOM 958 C C . ASP A 1 119 ? -3.590 -14.624 5.624 1.00 96.50 119 ASP A C 1
ATOM 960 O O . ASP A 1 119 ? -3.188 -15.284 6.580 1.00 96.50 119 ASP A O 1
ATOM 964 N N . PHE A 1 120 ? -3.120 -13.398 5.385 1.00 96.69 120 PHE A N 1
ATOM 965 C CA . PHE A 1 120 ? -2.264 -12.703 6.339 1.00 96.69 120 PHE A CA 1
ATOM 966 C C . PHE A 1 120 ? -2.967 -12.485 7.687 1.00 96.69 120 PHE A C 1
ATOM 968 O O . PHE A 1 120 ? -2.400 -12.825 8.726 1.00 96.69 120 PHE A O 1
ATOM 975 N N . CYS A 1 121 ? -4.199 -11.971 7.689 1.00 97.25 121 CYS A N 1
ATOM 976 C CA . CYS A 1 121 ? -4.961 -11.783 8.920 1.00 97.25 121 CYS A CA 1
ATOM 977 C C . CYS A 1 121 ? -5.175 -13.113 9.657 1.00 97.25 121 CYS A C 1
ATOM 979 O O . CYS A 1 121 ? -4.901 -13.189 10.851 1.00 97.25 121 CYS A O 1
ATOM 981 N N . ALA A 1 122 ? -5.575 -14.169 8.942 1.00 96.94 122 ALA A N 1
ATOM 982 C CA . ALA A 1 122 ? -5.789 -15.495 9.518 1.00 96.94 122 ALA A CA 1
ATOM 983 C C . ALA A 1 122 ? -4.511 -16.063 10.157 1.00 96.94 122 ALA A C 1
ATOM 985 O O . ALA A 1 122 ? -4.531 -16.468 11.317 1.00 96.94 122 ALA A O 1
ATOM 986 N N . ARG A 1 123 ? -3.378 -16.019 9.441 1.00 96.69 123 ARG A N 1
ATOM 987 C CA . ARG A 1 123 ? -2.084 -16.516 9.945 1.00 96.69 123 ARG A CA 1
ATOM 988 C C . ARG A 1 123 ? -1.572 -15.763 11.165 1.00 96.69 123 ARG A C 1
ATOM 990 O O . ARG A 1 123 ? -0.810 -16.317 11.944 1.00 96.69 123 ARG A O 1
ATOM 997 N N . THR A 1 124 ? -1.952 -14.501 11.306 1.00 95.50 124 THR A N 1
ATOM 998 C CA . THR A 1 124 ? -1.434 -13.630 12.361 1.00 95.50 124 THR A CA 1
ATOM 999 C C . THR A 1 124 ? -2.450 -13.364 13.474 1.00 95.50 124 THR A C 1
ATOM 1001 O O . THR A 1 124 ? -2.243 -12.460 14.281 1.00 95.50 124 THR A O 1
ATOM 1004 N N . GLY A 1 125 ? -3.550 -14.128 13.521 1.00 95.06 125 GLY A N 1
ATOM 1005 C CA . GLY A 1 125 ? -4.563 -14.044 14.578 1.00 95.06 125 GLY A CA 1
ATOM 1006 C C . GLY A 1 125 ? -5.420 -12.773 14.548 1.00 95.06 125 GLY A C 1
ATOM 1007 O O . GLY A 1 125 ? -6.000 -12.393 15.562 1.00 95.06 125 GLY A O 1
ATOM 1008 N N . ARG A 1 126 ? -5.499 -12.084 13.404 1.00 95.00 126 ARG A N 1
ATOM 1009 C CA . ARG A 1 126 ? -6.234 -10.821 13.248 1.00 95.00 126 ARG A CA 1
ATOM 1010 C C . ARG A 1 126 ? -7.597 -11.050 12.606 1.00 95.00 126 ARG A C 1
ATOM 1012 O O . ARG A 1 126 ? -7.735 -11.774 11.622 1.00 95.00 126 ARG A O 1
ATOM 1019 N N . VAL A 1 127 ? -8.611 -10.335 13.089 1.00 95.88 127 VAL A N 1
ATOM 1020 C CA . VAL A 1 127 ? -9.919 -10.277 12.422 1.00 95.88 127 VAL A CA 1
ATOM 1021 C C . VAL A 1 127 ? -9.834 -9.321 11.232 1.00 95.88 127 VAL A C 1
ATOM 1023 O O . VAL A 1 127 ? -9.637 -8.120 11.418 1.00 95.88 127 VAL A O 1
ATOM 1026 N N . ARG A 1 128 ? -10.047 -9.833 10.010 1.00 94.75 128 ARG A N 1
ATOM 1027 C CA . ARG A 1 128 ? -9.931 -9.060 8.754 1.00 94.75 128 ARG A CA 1
ATOM 1028 C C . ARG A 1 128 ? -10.696 -7.737 8.785 1.00 94.75 128 ARG A C 1
ATOM 1030 O O . ARG A 1 128 ? -10.121 -6.698 8.500 1.00 94.75 128 ARG A O 1
ATOM 1037 N N . ARG A 1 129 ? -11.976 -7.765 9.172 1.00 95.38 129 ARG A N 1
ATOM 1038 C CA . ARG A 1 129 ? -12.837 -6.569 9.195 1.00 95.38 129 ARG A CA 1
ATOM 1039 C C . ARG A 1 129 ? -12.308 -5.492 10.146 1.00 95.38 129 ARG A C 1
ATOM 1041 O O . ARG A 1 129 ? -12.425 -4.306 9.863 1.00 95.38 129 ARG A O 1
ATOM 1048 N N . THR A 1 130 ? -11.734 -5.904 11.273 1.00 95.25 130 THR A N 1
ATOM 1049 C CA . THR A 1 130 ? -11.124 -4.988 12.244 1.00 95.25 130 THR A CA 1
ATOM 1050 C C . THR A 1 130 ? -9.819 -4.415 11.705 1.00 95.25 130 THR A C 1
ATOM 1052 O O . THR A 1 130 ? -9.575 -3.226 11.870 1.00 95.25 130 THR A O 1
ATOM 1055 N N . ALA A 1 131 ? -9.013 -5.233 11.025 1.00 94.25 131 ALA A N 1
ATOM 1056 C CA . ALA A 1 131 ? -7.789 -4.782 10.374 1.00 94.25 131 ALA A CA 1
ATOM 1057 C C . ALA A 1 131 ? -8.077 -3.783 9.239 1.00 94.25 131 ALA A C 1
ATOM 1059 O O . ALA A 1 131 ? -7.482 -2.715 9.213 1.00 94.25 131 ALA A O 1
ATOM 1060 N N . GLU A 1 132 ? -9.049 -4.073 8.368 1.00 92.62 132 GLU A N 1
ATOM 1061 C CA . GLU A 1 132 ? -9.467 -3.187 7.266 1.00 92.62 132 GLU A CA 1
ATOM 1062 C C . GLU A 1 132 ? -9.977 -1.826 7.758 1.00 92.62 132 GLU A C 1
ATOM 1064 O O . GLU A 1 132 ? -9.741 -0.814 7.113 1.00 92.62 132 GLU A O 1
ATOM 1069 N N . ARG A 1 133 ? -10.626 -1.772 8.928 1.00 91.62 133 ARG A N 1
ATOM 1070 C CA . ARG A 1 133 ? -11.069 -0.510 9.550 1.00 91.62 133 ARG A CA 1
ATOM 1071 C C . ARG A 1 133 ? -9.932 0.339 10.126 1.00 91.62 133 ARG A C 1
ATOM 1073 O O . ARG A 1 133 ? -10.162 1.498 10.448 1.00 91.62 133 ARG A O 1
ATOM 1080 N N . ARG A 1 134 ? -8.751 -0.247 10.334 1.00 89.31 134 ARG A N 1
ATOM 1081 C CA . ARG A 1 134 ? -7.577 0.431 10.911 1.00 89.31 134 ARG A CA 1
ATOM 1082 C C . ARG A 1 134 ? -6.613 0.973 9.852 1.00 89.31 134 ARG A C 1
ATOM 1084 O O . ARG A 1 134 ? -5.692 1.708 10.214 1.00 89.31 134 ARG A O 1
ATOM 1091 N N . ILE A 1 135 ? -6.826 0.602 8.591 1.00 89.12 135 ILE A N 1
ATOM 1092 C CA . ILE A 1 135 ? -6.120 1.110 7.409 1.00 89.12 135 ILE A CA 1
ATOM 1093 C C . ILE A 1 135 ? -6.717 2.465 7.059 1.00 89.12 135 ILE A C 1
ATOM 1095 O O . ILE A 1 135 ? -5.969 3.459 7.122 1.00 89.12 135 ILE A O 1
#

pLDDT: mean 81.04, std 18.21, range [41.22, 97.25]

Sequence (135 aa):
MHLSISPFEDLSQQAAEIADLSLVVRGRFVEAADTMVHLDVRGVRPDRMRTLWPEVLPEPMDHADIRVRYRPSAAAISRAEEVLQDWLRIHVRDEERRILLSRWSVCLAAPYVAGSFRDFCARTGRVRRTAERRI

Organism: NCBI:txid363754

Radius of gyration: 21.0 Å; chains: 1; bounding box: 54×56×51 Å

InterPro domains:
  IPR045942 Domain of unknown function DUF6362 [PF19889] (44-134)